Protein AF-A0A6M1NPE3-F1 (afdb_monomer_lite)

Foldseek 3Di:
DVVVVVVVVVLVVVVVCCCVVQLPPLVPLQVRLVVLVVVCVVSVNPLVSQLSSLVSLVSDPPPVSVVVDDLVVSLVSLVVSCVVVVQPLSSLQSSLCCCVVPVVNNPVSVVSNVSNVVSVVVVVVVVVVVVVVVVVD

Structure (mmCIF, N/CA/C/O backbone):
data_AF-A0A6M1NPE3-F1
#
_entry.id   AF-A0A6M1NPE3-F1
#
loop_
_atom_site.group_PDB
_atom_site.id
_atom_site.type_symbol
_atom_site.label_atom_id
_atom_site.label_alt_id
_atom_site.label_comp_id
_atom_site.label_asym_id
_atom_site.label_entity_id
_atom_site.label_seq_id
_atom_site.pdbx_PDB_ins_code
_atom_site.Cartn_x
_atom_site.Cartn_y
_atom_site.Cartn_z
_atom_site.occupancy
_atom_site.B_iso_or_equiv
_atom_site.auth_seq_id
_atom_site.auth_comp_id
_atom_site.auth_asym_id
_atom_site.auth_atom_id
_atom_site.pdbx_PDB_model_num
ATOM 1 N N . MET A 1 1 ? 7.928 -14.956 24.475 1.00 84.19 1 MET A N 1
ATOM 2 C CA . MET A 1 1 ? 7.076 -13.874 23.932 1.00 84.19 1 MET A CA 1
ATOM 3 C C . MET A 1 1 ? 7.719 -12.497 24.030 1.00 84.19 1 MET A C 1
ATOM 5 O O . MET A 1 1 ? 7.930 -11.922 22.978 1.00 84.19 1 MET A O 1
ATOM 9 N N . LYS A 1 2 ? 8.117 -11.993 25.209 1.00 90.38 2 LYS A N 1
ATOM 10 C CA . LYS A 1 2 ? 8.765 -10.666 25.347 1.00 90.38 2 LYS A CA 1
ATOM 11 C C . LYS A 1 2 ? 9.929 -10.423 24.365 1.00 90.38 2 LYS A C 1
ATOM 13 O O . LYS A 1 2 ? 9.838 -9.539 23.532 1.00 90.38 2 LYS A O 1
ATOM 18 N N . ASN A 1 3 ? 10.919 -11.319 24.337 1.00 94.94 3 ASN A N 1
ATOM 19 C CA . ASN A 1 3 ? 12.055 -11.211 23.407 1.00 94.94 3 ASN A CA 1
ATOM 20 C C . ASN A 1 3 ? 11.664 -11.235 21.916 1.00 94.94 3 ASN A C 1
ATOM 22 O O . ASN A 1 3 ? 12.437 -10.781 21.081 1.00 94.94 3 ASN A O 1
ATOM 26 N N . LEU A 1 4 ? 10.515 -11.823 21.560 1.00 95.56 4 LEU A N 1
ATOM 27 C CA . LEU A 1 4 ? 10.016 -11.809 20.181 1.00 95.56 4 LEU A CA 1
ATOM 28 C C . LEU A 1 4 ? 9.393 -10.448 19.850 1.00 95.56 4 LEU A C 1
ATOM 30 O O . LEU A 1 4 ? 9.662 -9.914 18.782 1.00 95.56 4 LEU A O 1
ATOM 34 N N . ILE A 1 5 ? 8.619 -9.881 20.780 1.00 96.69 5 ILE A N 1
ATOM 35 C CA . ILE A 1 5 ? 8.035 -8.539 20.655 1.00 96.69 5 ILE A CA 1
ATOM 36 C C . ILE A 1 5 ? 9.148 -7.494 20.519 1.00 96.69 5 ILE A C 1
ATOM 38 O O . ILE A 1 5 ? 9.115 -6.702 19.585 1.00 96.69 5 ILE A O 1
ATOM 42 N N . ASP A 1 6 ? 10.179 -7.556 21.365 1.00 97.38 6 ASP A N 1
ATOM 43 C CA . ASP A 1 6 ? 11.309 -6.617 21.310 1.00 97.38 6 ASP A CA 1
ATOM 44 C C . ASP A 1 6 ? 12.051 -6.698 19.962 1.00 97.38 6 ASP A C 1
ATOM 46 O O . ASP A 1 6 ? 12.422 -5.681 19.377 1.00 97.38 6 ASP A O 1
ATOM 50 N N . LYS A 1 7 ? 12.228 -7.914 19.423 1.00 95.50 7 LYS A N 1
ATOM 51 C CA . LYS A 1 7 ? 12.808 -8.114 18.085 1.00 95.50 7 LYS A CA 1
ATOM 52 C C . LYS A 1 7 ? 11.925 -7.540 16.979 1.00 95.50 7 LYS A C 1
ATOM 54 O O . LYS A 1 7 ? 12.458 -6.961 16.040 1.00 95.50 7 LYS A O 1
ATOM 59 N N . PHE A 1 8 ? 10.608 -7.699 17.084 1.00 95.31 8 PHE A N 1
ATOM 60 C CA . PHE A 1 8 ? 9.660 -7.153 16.115 1.00 95.31 8 PHE A CA 1
ATOM 61 C C . PHE A 1 8 ? 9.686 -5.618 16.112 1.00 95.31 8 PHE A C 1
ATOM 63 O O . PHE A 1 8 ? 9.779 -5.012 15.050 1.00 95.31 8 PHE A O 1
ATOM 70 N N . ILE A 1 9 ? 9.691 -4.992 17.293 1.00 96.38 9 ILE A N 1
ATOM 71 C CA . ILE A 1 9 ? 9.806 -3.532 17.438 1.00 96.38 9 ILE A CA 1
ATOM 72 C C . ILE A 1 9 ? 11.106 -3.038 16.799 1.00 96.38 9 ILE A C 1
ATOM 74 O O . ILE A 1 9 ? 11.071 -2.161 15.941 1.00 96.38 9 IL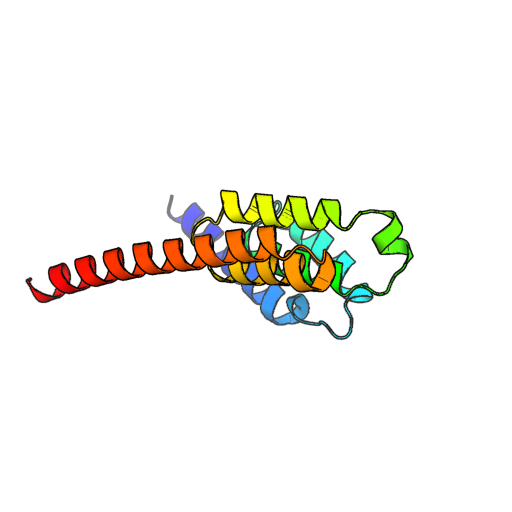E A O 1
ATOM 78 N N . LYS A 1 10 ? 12.238 -3.669 17.130 1.00 96.06 10 LYS A N 1
ATOM 79 C CA . LYS A 1 10 ? 13.534 -3.317 16.543 1.00 96.06 10 LYS A CA 1
ATOM 80 C C . LYS A 1 10 ? 13.554 -3.470 15.018 1.00 96.06 10 LYS A C 1
ATOM 82 O O . LYS A 1 10 ? 14.191 -2.684 14.325 1.00 96.06 10 LYS A O 1
ATOM 87 N N . GLN A 1 11 ? 12.869 -4.477 14.477 1.00 95.56 11 GLN A N 1
ATOM 88 C CA . GLN A 1 11 ? 12.757 -4.648 13.030 1.00 95.56 11 GLN A CA 1
ATOM 89 C C . GLN A 1 11 ? 11.980 -3.494 12.381 1.00 95.56 11 GLN A C 1
ATOM 91 O O . GLN A 1 11 ? 12.378 -3.025 11.317 1.00 95.56 11 GLN A O 1
ATOM 96 N N . ASN A 1 12 ? 10.914 -3.012 13.025 1.00 95.44 12 ASN A N 1
ATOM 97 C CA . ASN A 1 12 ? 10.168 -1.848 12.547 1.00 95.44 12 ASN A CA 1
ATOM 98 C C . ASN A 1 12 ? 11.031 -0.582 12.568 1.00 95.44 12 ASN A C 1
ATOM 100 O O . ASN A 1 12 ? 11.009 0.172 11.604 1.00 95.44 12 ASN A O 1
ATOM 104 N N . GLU A 1 13 ? 11.833 -0.377 13.614 1.00 95.94 13 GLU A N 1
ATOM 105 C CA . GLU A 1 13 ? 12.782 0.745 13.685 1.00 95.94 13 GLU A CA 1
ATOM 106 C C . GLU A 1 13 ? 13.787 0.705 12.524 1.00 95.94 13 GLU A C 1
ATOM 108 O O . GLU A 1 13 ? 14.017 1.717 11.872 1.00 95.94 13 GLU A O 1
ATOM 113 N N . ILE A 1 14 ? 14.334 -0.475 12.206 1.00 94.94 14 ILE A N 1
ATOM 114 C CA . ILE A 1 14 ? 15.253 -0.656 11.070 1.00 94.94 14 ILE A CA 1
ATOM 115 C C . ILE A 1 14 ? 14.574 -0.299 9.738 1.00 94.94 14 ILE A C 1
ATOM 117 O O . ILE A 1 14 ? 15.189 0.348 8.891 1.00 94.94 14 ILE A O 1
ATOM 121 N N . ILE A 1 15 ? 13.314 -0.704 9.553 1.00 94.31 15 ILE A N 1
ATOM 122 C CA . ILE A 1 15 ? 12.520 -0.378 8.360 1.00 94.31 15 ILE A CA 1
ATOM 123 C C . ILE A 1 15 ? 12.288 1.131 8.250 1.00 94.31 15 ILE A C 1
ATOM 125 O O . ILE A 1 15 ? 12.514 1.698 7.184 1.00 94.31 15 ILE A O 1
ATOM 129 N N . LEU A 1 16 ? 11.893 1.785 9.345 1.00 92.44 16 LEU A N 1
ATOM 130 C CA . LEU A 1 16 ? 11.678 3.233 9.377 1.00 92.44 16 LEU A CA 1
ATOM 131 C C . LEU A 1 16 ? 12.966 3.993 9.051 1.00 92.44 16 LEU A C 1
ATOM 133 O O . LEU A 1 16 ? 12.960 4.843 8.167 1.00 92.44 16 LEU A O 1
ATOM 137 N N . CYS A 1 17 ? 14.093 3.625 9.667 1.00 92.56 17 CYS A N 1
ATOM 138 C CA . CYS A 1 17 ? 15.379 4.251 9.364 1.00 92.56 17 CYS A CA 1
ATOM 139 C C . CYS A 1 17 ? 15.774 4.096 7.888 1.00 92.56 17 CYS A C 1
ATOM 141 O O . CYS A 1 17 ? 16.375 5.003 7.313 1.00 92.56 17 CYS A O 1
ATOM 143 N N . PHE A 1 18 ? 15.466 2.960 7.257 1.00 91.94 18 PHE A N 1
ATOM 144 C CA . PHE A 1 18 ? 15.712 2.774 5.827 1.00 91.94 18 PHE A CA 1
ATOM 145 C C . PHE A 1 18 ? 14.839 3.701 4.968 1.00 91.94 18 PHE A C 1
ATOM 147 O O . PHE A 1 18 ? 15.362 4.357 4.065 1.00 91.94 18 PHE A O 1
ATOM 154 N N . LEU A 1 19 ? 13.540 3.793 5.271 1.00 88.75 19 LEU A N 1
ATOM 155 C CA . LEU A 1 19 ? 12.611 4.681 4.565 1.00 88.75 19 LEU A CA 1
ATOM 156 C C . LEU A 1 19 ? 13.037 6.152 4.683 1.00 88.75 19 LEU A C 1
ATOM 158 O O . LEU A 1 19 ? 13.163 6.836 3.674 1.00 88.75 19 LEU A O 1
ATOM 162 N N . GLU A 1 20 ? 13.377 6.604 5.890 1.00 86.56 20 GLU A N 1
ATOM 163 C CA . GLU A 1 20 ? 13.785 7.990 6.159 1.00 86.56 20 GLU A CA 1
ATOM 164 C C . GLU A 1 20 ? 15.138 8.365 5.539 1.00 86.56 20 GLU A C 1
ATOM 166 O O . GLU A 1 20 ? 15.331 9.501 5.112 1.00 86.56 20 GLU A O 1
ATOM 171 N N . SER A 1 21 ? 16.104 7.440 5.514 1.00 82.19 21 SER A N 1
ATOM 172 C CA . SER A 1 21 ? 17.470 7.748 5.059 1.00 82.19 21 SER A CA 1
ATOM 173 C C . SER A 1 21 ? 17.677 7.589 3.561 1.00 82.19 21 SER A C 1
ATOM 175 O O . SER A 1 21 ? 18.593 8.190 2.999 1.00 82.19 21 SER A O 1
ATOM 177 N N . LYS A 1 22 ? 16.892 6.714 2.937 1.00 72.56 22 LYS A N 1
ATOM 178 C CA . LYS A 1 22 ? 17.074 6.307 1.548 1.00 72.56 22 LYS A CA 1
ATOM 179 C C . LYS A 1 22 ? 15.738 6.246 0.830 1.00 72.56 22 LYS A C 1
ATOM 181 O O . LYS A 1 22 ? 15.629 6.817 -0.240 1.00 72.56 22 LYS A O 1
ATOM 186 N N . GLY A 1 23 ? 14.729 5.602 1.414 1.00 63.53 23 GLY A N 1
ATOM 187 C CA . GLY A 1 23 ? 13.499 5.195 0.724 1.00 63.53 23 GLY A CA 1
ATOM 188 C C . GLY A 1 23 ? 12.721 6.269 -0.046 1.00 63.53 23 GLY A C 1
ATOM 189 O O . GLY A 1 23 ? 11.957 5.879 -0.915 1.00 63.53 23 GLY A O 1
ATOM 190 N N . HIS A 1 24 ? 12.946 7.561 0.210 1.00 68.06 24 HIS A N 1
ATOM 191 C CA . HIS A 1 24 ? 12.289 8.681 -0.479 1.00 68.06 24 HIS A CA 1
ATOM 192 C C . HIS A 1 24 ? 13.209 9.493 -1.416 1.00 68.06 24 HIS A C 1
ATOM 194 O O . HIS A 1 24 ? 12.860 10.609 -1.802 1.00 68.06 24 HIS A O 1
ATOM 200 N N . ASP A 1 25 ? 14.398 8.992 -1.772 1.00 70.75 25 ASP A N 1
ATOM 201 C CA . ASP A 1 25 ? 15.286 9.673 -2.728 1.00 70.75 25 ASP A CA 1
ATOM 202 C C . ASP A 1 25 ? 14.809 9.467 -4.179 1.00 70.75 25 ASP A C 1
ATOM 204 O O . ASP A 1 25 ? 15.352 8.671 -4.952 1.00 70.75 25 ASP A O 1
ATOM 208 N N . TYR A 1 26 ? 13.757 10.204 -4.543 1.00 72.31 26 TYR A N 1
ATOM 209 C CA . TYR A 1 26 ? 13.175 10.220 -5.888 1.00 72.31 26 TYR A CA 1
ATOM 210 C C . TYR A 1 26 ? 14.042 10.947 -6.928 1.00 72.31 26 TYR A C 1
ATOM 212 O O . TYR A 1 26 ? 13.703 10.951 -8.110 1.00 72.31 26 TYR A O 1
ATOM 220 N N . GLU A 1 27 ? 15.152 11.569 -6.524 1.00 76.56 27 GLU A N 1
ATOM 221 C CA . GLU A 1 27 ? 16.083 12.221 -7.450 1.00 76.56 27 GLU A CA 1
ATOM 222 C C . GLU A 1 27 ? 17.111 11.224 -8.010 1.00 76.56 27 GLU A C 1
ATOM 224 O O . GLU A 1 27 ? 17.643 11.432 -9.102 1.00 76.56 27 GLU A O 1
ATOM 229 N N . GLN A 1 28 ? 17.363 10.113 -7.303 1.00 81.56 28 GLN A N 1
ATOM 230 C CA . GLN A 1 28 ? 18.335 9.076 -7.683 1.00 81.56 28 GLN A CA 1
ATOM 231 C C . GLN A 1 28 ? 17.720 7.669 -7.751 1.00 81.56 28 GLN A C 1
ATOM 233 O O . GLN A 1 28 ? 18.332 6.680 -7.334 1.00 81.56 28 GLN A O 1
ATOM 238 N N . VAL A 1 29 ? 16.519 7.568 -8.325 1.00 83.12 29 VAL A N 1
ATOM 239 C CA . VAL A 1 29 ? 15.713 6.333 -8.380 1.00 83.12 29 VAL A CA 1
ATOM 240 C C . VAL A 1 29 ? 16.482 5.123 -8.930 1.00 83.12 29 VAL A C 1
ATOM 242 O O . VAL A 1 29 ? 16.461 4.040 -8.344 1.00 83.12 29 VAL A O 1
ATOM 245 N N . ASP A 1 30 ? 17.224 5.286 -10.024 1.00 82.19 30 ASP A N 1
ATOM 246 C CA . ASP A 1 30 ? 17.944 4.161 -10.641 1.00 82.19 30 ASP A CA 1
ATOM 247 C C . ASP A 1 30 ? 19.087 3.638 -9.745 1.00 82.19 30 ASP A C 1
ATOM 249 O O . ASP A 1 30 ? 19.417 2.451 -9.760 1.00 82.19 30 ASP A O 1
ATOM 253 N N . THR A 1 31 ? 19.654 4.504 -8.900 1.00 83.69 31 THR A N 1
ATOM 254 C CA . THR A 1 31 ? 20.684 4.136 -7.919 1.00 83.69 31 THR A CA 1
ATOM 255 C C . THR A 1 31 ? 20.080 3.441 -6.700 1.00 83.69 31 THR A C 1
ATOM 257 O O . THR A 1 31 ? 20.735 2.595 -6.083 1.00 83.69 31 THR A O 1
ATOM 260 N N . ILE A 1 32 ? 18.842 3.783 -6.326 1.00 87.06 32 ILE A N 1
ATOM 261 C CA . ILE A 1 32 ? 18.246 3.304 -5.079 1.00 87.06 32 ILE A CA 1
ATOM 262 C C . ILE A 1 32 ? 17.509 1.976 -5.208 1.00 87.06 32 ILE A C 1
ATOM 264 O O . ILE A 1 32 ? 17.537 1.179 -4.267 1.00 87.06 32 ILE A O 1
ATOM 268 N N . ILE A 1 33 ? 16.901 1.696 -6.364 1.00 88.75 33 ILE A N 1
ATOM 269 C CA . ILE A 1 33 ? 16.141 0.460 -6.598 1.00 88.75 33 ILE A CA 1
ATOM 270 C C . ILE A 1 33 ? 16.936 -0.802 -6.207 1.00 88.75 33 ILE A C 1
ATOM 272 O O . ILE A 1 33 ? 16.382 -1.623 -5.473 1.00 88.75 33 ILE A O 1
ATOM 276 N N . PRO A 1 34 ? 18.223 -0.977 -6.582 1.00 88.62 34 PRO A N 1
ATOM 277 C CA . PRO A 1 34 ? 19.002 -2.144 -6.161 1.00 88.62 34 PRO A CA 1
ATOM 278 C C . PRO A 1 34 ? 19.126 -2.279 -4.637 1.00 88.62 34 PRO A C 1
ATOM 280 O O . PRO A 1 34 ? 18.914 -3.361 -4.091 1.00 88.62 34 PRO A O 1
ATOM 283 N N . ALA A 1 35 ? 19.397 -1.174 -3.935 1.00 89.12 35 ALA A N 1
ATOM 284 C CA . ALA A 1 35 ? 19.480 -1.171 -2.475 1.00 89.12 35 ALA A CA 1
ATOM 285 C C . ALA A 1 35 ? 18.125 -1.497 -1.827 1.00 89.12 35 ALA A C 1
ATOM 287 O O . ALA A 1 35 ? 18.069 -2.168 -0.796 1.00 89.12 35 ALA A O 1
ATOM 288 N N . TYR A 1 36 ? 17.035 -1.049 -2.449 1.00 91.81 36 TYR A N 1
ATOM 289 C CA . TYR A 1 36 ? 15.674 -1.349 -2.027 1.00 91.81 36 TYR A CA 1
ATOM 290 C C . TYR A 1 36 ? 15.344 -2.840 -2.184 1.00 91.81 36 TYR A C 1
ATOM 292 O O . TYR A 1 36 ? 14.815 -3.456 -1.260 1.00 91.81 36 TYR A O 1
ATOM 300 N N . VAL A 1 37 ? 15.722 -3.451 -3.311 1.00 91.44 37 VAL A N 1
ATOM 301 C CA . VAL A 1 37 ? 15.555 -4.894 -3.560 1.00 91.44 37 VAL A CA 1
ATOM 302 C C . VAL A 1 37 ? 16.334 -5.729 -2.542 1.00 91.44 37 VAL A C 1
ATOM 304 O O . VAL A 1 37 ? 15.788 -6.677 -1.971 1.00 91.44 37 VAL A O 1
ATOM 307 N N . ASP A 1 38 ? 17.587 -5.371 -2.260 1.00 92.81 38 ASP A N 1
ATOM 308 C CA . ASP A 1 38 ? 18.386 -6.054 -1.238 1.00 92.81 38 ASP A CA 1
ATOM 309 C C . ASP A 1 38 ? 17.723 -5.969 0.143 1.00 92.81 38 ASP A C 1
ATOM 311 O O . ASP A 1 38 ? 17.654 -6.962 0.875 1.00 92.81 38 ASP A O 1
ATOM 315 N N . PHE A 1 39 ? 17.181 -4.801 0.488 1.00 94.62 39 PHE A N 1
ATOM 316 C CA . PHE A 1 39 ? 16.505 -4.593 1.762 1.00 94.62 39 PHE A CA 1
ATOM 317 C C . PHE A 1 39 ? 15.168 -5.345 1.854 1.00 94.62 39 PHE A C 1
ATOM 319 O O . PHE A 1 39 ? 14.859 -5.937 2.892 1.00 94.62 39 PHE A O 1
ATOM 326 N N . LEU A 1 40 ? 14.397 -5.422 0.766 1.00 94.62 40 LEU A N 1
ATOM 327 C CA . LEU A 1 40 ? 13.193 -6.255 0.692 1.00 94.62 40 LEU A CA 1
ATOM 328 C C . LEU A 1 40 ? 13.518 -7.730 0.956 1.00 94.62 40 LEU A C 1
ATOM 330 O O . LEU A 1 40 ? 12.843 -8.369 1.763 1.00 94.62 40 LEU A O 1
ATOM 334 N N . ASN A 1 41 ? 14.593 -8.261 0.368 1.00 94.00 41 ASN A N 1
ATOM 335 C CA . ASN A 1 41 ? 15.026 -9.638 0.622 1.00 94.00 41 ASN A CA 1
ATOM 336 C C . ASN A 1 41 ? 15.413 -9.862 2.095 1.00 94.00 41 ASN A C 1
ATOM 338 O O . ASN A 1 41 ? 15.013 -10.857 2.701 1.00 94.00 41 ASN A O 1
ATOM 342 N N . GLN A 1 42 ? 16.141 -8.921 2.706 1.00 94.50 42 GLN A N 1
ATOM 343 C CA . GLN A 1 42 ? 16.542 -9.004 4.118 1.00 94.50 42 GLN A CA 1
ATOM 344 C C . GLN A 1 42 ? 15.353 -8.933 5.083 1.00 94.50 42 GLN A C 1
ATOM 346 O O . GLN A 1 42 ? 15.358 -9.575 6.133 1.00 94.50 42 GLN A O 1
ATOM 351 N N . THR A 1 43 ? 14.324 -8.166 4.727 1.00 94.12 43 THR A N 1
ATOM 352 C CA . THR A 1 43 ? 13.118 -7.973 5.544 1.00 94.12 43 THR A CA 1
ATOM 353 C C . THR A 1 43 ? 12.017 -8.988 5.243 1.00 94.12 43 THR A C 1
ATOM 355 O O . THR A 1 43 ? 10.920 -8.872 5.790 1.00 94.12 43 THR A O 1
ATOM 358 N N . SER A 1 44 ? 12.304 -10.004 4.416 1.00 92.81 44 SER A N 1
ATOM 359 C CA . SER A 1 44 ? 11.327 -11.005 3.968 1.00 92.81 44 SER A CA 1
ATOM 360 C C . SER A 1 44 ? 10.085 -10.366 3.336 1.00 92.81 44 SER A C 1
ATOM 362 O O . SER A 1 44 ? 8.960 -10.764 3.629 1.00 92.81 44 SER A O 1
ATOM 364 N N . PHE A 1 45 ? 10.305 -9.365 2.478 1.00 92.50 45 PHE A N 1
ATOM 365 C CA . PHE A 1 45 ? 9.273 -8.614 1.762 1.00 92.50 45 PHE A CA 1
ATOM 366 C C . PHE A 1 45 ? 8.254 -7.969 2.704 1.00 92.50 45 PHE A C 1
ATOM 368 O O . PHE A 1 45 ? 7.042 -8.114 2.534 1.00 92.50 45 PHE A O 1
ATOM 375 N N . ASN A 1 46 ? 8.746 -7.259 3.726 1.00 93.25 46 ASN A N 1
ATOM 376 C CA . ASN A 1 46 ? 7.862 -6.556 4.644 1.00 93.25 46 ASN A CA 1
ATOM 377 C C . ASN A 1 46 ? 6.992 -5.552 3.873 1.00 93.25 46 ASN A C 1
ATOM 379 O O . ASN A 1 46 ? 7.492 -4.637 3.223 1.00 93.25 46 ASN A O 1
ATOM 383 N N . VAL A 1 47 ? 5.677 -5.721 3.982 1.00 91.75 47 VAL A N 1
ATOM 384 C CA . VAL A 1 47 ? 4.691 -4.963 3.207 1.00 91.75 47 VAL A CA 1
ATOM 385 C C . VAL A 1 47 ? 4.718 -3.454 3.481 1.00 91.75 47 VAL A C 1
ATOM 387 O O . VAL A 1 47 ? 4.299 -2.676 2.631 1.00 91.75 47 VAL A O 1
ATOM 390 N N . ALA A 1 48 ? 5.258 -3.008 4.620 1.00 91.69 48 ALA A N 1
ATOM 391 C CA . ALA A 1 48 ? 5.431 -1.581 4.907 1.00 91.69 48 ALA A CA 1
ATOM 392 C C . ALA A 1 48 ? 6.327 -0.861 3.879 1.00 91.69 48 ALA A C 1
ATOM 3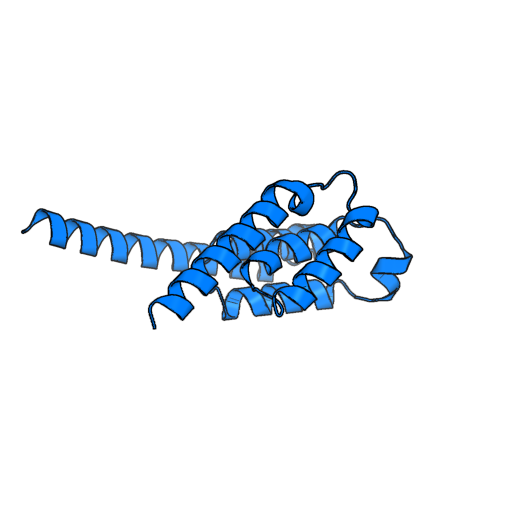94 O O . ALA A 1 48 ? 6.221 0.347 3.717 1.00 91.69 48 ALA A O 1
ATOM 395 N N . LEU A 1 49 ? 7.177 -1.607 3.172 1.00 93.06 49 LEU A N 1
ATOM 396 C CA . LEU A 1 49 ? 8.064 -1.113 2.119 1.00 93.06 49 LEU A CA 1
ATOM 397 C C . LEU A 1 49 ? 7.422 -1.162 0.719 1.00 93.06 49 LEU A C 1
ATOM 399 O O . LEU A 1 49 ? 7.992 -0.679 -0.253 1.00 93.06 49 LEU A O 1
ATOM 403 N N . GLY A 1 50 ? 6.257 -1.802 0.594 1.00 92.88 50 GLY A N 1
ATOM 404 C CA . GLY A 1 50 ? 5.674 -2.176 -0.691 1.00 92.88 50 GLY A CA 1
ATOM 405 C C . GLY A 1 50 ? 5.253 -0.984 -1.546 1.00 92.88 50 GLY A C 1
ATOM 406 O O . GLY A 1 50 ? 5.659 -0.895 -2.702 1.00 92.88 50 GLY A O 1
ATOM 407 N N . THR A 1 51 ? 4.451 -0.076 -0.980 1.00 92.00 51 THR A N 1
ATOM 408 C CA . THR A 1 51 ? 3.929 1.102 -1.698 1.00 92.00 51 THR A CA 1
ATOM 409 C C . THR A 1 51 ? 5.068 1.970 -2.228 1.00 92.00 51 THR A C 1
ATOM 411 O O . THR A 1 51 ? 5.092 2.307 -3.406 1.00 92.00 51 THR A O 1
ATOM 414 N N . GLU A 1 52 ? 6.054 2.256 -1.381 1.00 91.00 52 GLU A N 1
ATOM 415 C CA . GLU A 1 52 ? 7.214 3.067 -1.747 1.00 91.00 52 GLU A CA 1
ATOM 416 C C . GLU A 1 52 ? 8.038 2.408 -2.861 1.00 91.00 52 GLU A C 1
ATOM 418 O O . GLU A 1 52 ? 8.385 3.043 -3.853 1.00 91.00 52 GLU A O 1
ATOM 423 N N . PHE A 1 53 ? 8.277 1.097 -2.766 1.00 92.31 53 PHE A N 1
ATOM 424 C CA . PHE A 1 53 ? 8.946 0.363 -3.836 1.00 92.31 53 PHE A CA 1
ATOM 425 C C . PHE A 1 53 ? 8.184 0.444 -5.165 1.00 92.31 53 PHE A C 1
ATOM 427 O O . PHE A 1 53 ? 8.791 0.692 -6.206 1.00 92.31 53 PHE A O 1
ATOM 434 N N . ALA A 1 54 ? 6.859 0.274 -5.142 1.00 92.38 54 ALA A N 1
ATOM 435 C CA . ALA A 1 54 ? 6.029 0.397 -6.338 1.00 92.38 54 ALA A CA 1
ATOM 436 C C . ALA A 1 54 ? 6.089 1.810 -6.942 1.00 92.38 54 ALA A C 1
ATOM 438 O O . ALA A 1 54 ? 6.069 1.948 -8.164 1.00 92.38 54 ALA A O 1
ATOM 439 N N . ASN A 1 55 ? 6.209 2.848 -6.114 1.00 89.69 55 ASN A N 1
ATOM 440 C CA . ASN A 1 55 ? 6.386 4.228 -6.566 1.00 89.69 55 ASN A CA 1
ATOM 441 C C . ASN A 1 55 ? 7.758 4.453 -7.206 1.00 89.69 55 ASN A C 1
ATOM 443 O O . ASN A 1 55 ? 7.836 5.011 -8.299 1.00 89.69 55 ASN A O 1
ATOM 447 N N . LEU A 1 56 ? 8.831 3.932 -6.611 1.00 89.38 56 LEU A N 1
ATOM 448 C CA . LEU A 1 56 ? 10.169 3.988 -7.206 1.00 89.38 56 LEU A CA 1
ATOM 449 C C . LEU A 1 56 ? 10.222 3.295 -8.574 1.00 89.38 56 LEU A C 1
ATOM 451 O O . LEU A 1 56 ? 10.801 3.836 -9.513 1.00 89.38 56 LEU A O 1
ATOM 455 N N . LEU A 1 57 ? 9.573 2.137 -8.729 1.00 89.19 57 LEU A N 1
ATOM 456 C CA . LEU A 1 57 ? 9.524 1.435 -10.016 1.00 89.19 57 LEU A CA 1
ATOM 457 C C . LEU A 1 57 ? 8.847 2.251 -11.125 1.00 89.19 57 LEU A C 1
ATOM 459 O O . LEU A 1 57 ? 9.217 2.094 -12.282 1.00 89.19 57 LEU A O 1
ATOM 463 N N . GLN A 1 58 ? 7.885 3.119 -10.797 1.00 87.00 58 GLN A N 1
ATOM 464 C 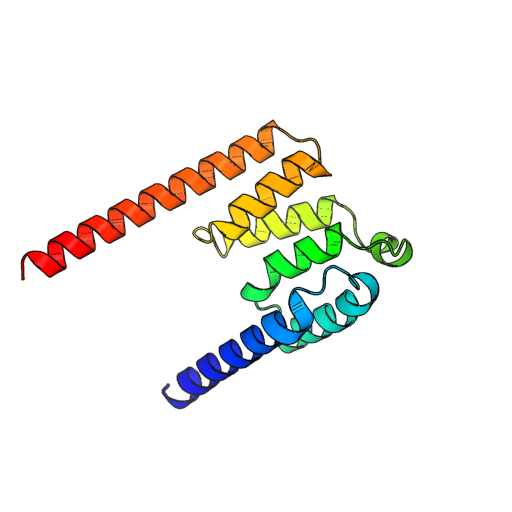CA . GLN A 1 58 ? 7.224 3.995 -11.776 1.00 87.00 58 GLN A CA 1
ATOM 465 C C . GLN A 1 58 ? 8.115 5.158 -12.236 1.00 87.00 58 GLN A C 1
ATOM 467 O O . GLN A 1 58 ? 7.895 5.710 -13.312 1.00 87.00 58 GLN A O 1
ATOM 472 N N . LEU A 1 59 ? 9.083 5.560 -11.407 1.00 85.56 59 LEU A N 1
ATOM 473 C CA . LEU A 1 59 ? 9.906 6.757 -11.605 1.00 85.56 59 LEU A CA 1
ATOM 474 C C . LEU A 1 59 ? 11.298 6.460 -12.173 1.00 85.56 59 LEU A C 1
ATOM 476 O O . LEU A 1 59 ? 12.050 7.390 -12.470 1.00 85.56 59 LEU A O 1
ATOM 480 N N . SER A 1 60 ? 11.665 5.185 -12.305 1.00 81.50 60 SER A N 1
ATOM 481 C CA . SER A 1 60 ? 12.950 4.790 -12.879 1.00 81.50 60 SER A CA 1
ATOM 482 C C . SER A 1 60 ? 13.087 5.333 -14.309 1.00 81.50 60 SER A C 1
ATOM 484 O O . SER A 1 60 ? 12.111 5.469 -15.043 1.00 81.50 60 SER A O 1
ATOM 486 N N . ASN A 1 61 ? 14.294 5.676 -14.742 1.00 70.62 61 ASN A N 1
ATOM 487 C CA . ASN A 1 61 ? 14.549 6.038 -16.143 1.00 70.62 61 ASN A CA 1
ATOM 488 C C . ASN A 1 61 ? 15.474 5.027 -16.827 1.00 70.62 61 ASN A C 1
ATOM 490 O O . ASN A 1 61 ? 15.707 5.110 -18.040 1.00 70.62 61 ASN A O 1
ATOM 494 N N . ASP A 1 62 ? 15.974 4.046 -16.073 1.00 73.62 62 ASP A N 1
ATOM 495 C CA . ASP A 1 62 ? 16.812 2.979 -16.588 1.00 73.62 62 ASP A CA 1
ATOM 496 C C . ASP A 1 62 ? 15.986 1.989 -17.417 1.00 73.62 62 ASP A C 1
ATOM 498 O O . ASP A 1 62 ? 15.302 1.095 -16.913 1.00 73.62 62 ASP A O 1
ATOM 502 N N . LYS A 1 63 ? 16.115 2.116 -18.740 1.00 61.00 63 LYS A N 1
ATOM 503 C CA . LYS A 1 63 ? 15.500 1.215 -19.721 1.00 61.00 63 LYS A CA 1
ATOM 504 C C . LYS A 1 63 ? 15.834 -0.264 -19.476 1.00 61.00 63 LYS A C 1
ATOM 506 O O . LYS A 1 63 ? 15.029 -1.106 -19.849 1.00 61.00 63 LYS A O 1
ATOM 511 N N . ASN A 1 64 ? 16.950 -0.589 -18.813 1.00 67.19 64 ASN A N 1
ATOM 512 C CA . ASN A 1 64 ? 17.333 -1.972 -18.497 1.00 67.19 64 ASN A CA 1
ATOM 513 C C . ASN A 1 64 ? 16.632 -2.533 -17.244 1.00 67.19 64 ASN A C 1
ATOM 515 O O . ASN A 1 64 ? 16.567 -3.751 -17.066 1.00 67.19 64 ASN A O 1
ATOM 519 N N . ILE A 1 65 ? 16.129 -1.671 -16.353 1.00 64.25 65 ILE A N 1
ATOM 520 C CA . ILE A 1 65 ? 15.311 -2.074 -15.198 1.00 64.25 65 ILE A CA 1
ATOM 521 C C . ILE A 1 65 ? 13.900 -2.455 -15.667 1.00 64.25 65 ILE A C 1
ATOM 523 O O . ILE A 1 65 ? 13.365 -3.467 -15.216 1.00 64.25 65 ILE A O 1
ATOM 527 N N . TYR A 1 66 ? 13.359 -1.729 -16.649 1.00 56.28 66 TYR A N 1
ATOM 528 C CA . TYR A 1 66 ? 12.054 -2.004 -17.265 1.00 56.28 66 TYR A CA 1
ATOM 529 C C . TYR A 1 66 ? 12.029 -3.218 -18.194 1.00 56.28 66 TYR A C 1
ATOM 531 O O . TYR A 1 66 ? 10.979 -3.810 -18.400 1.00 56.28 66 TYR A O 1
ATOM 539 N N . GLU A 1 67 ? 13.173 -3.669 -18.712 1.00 60.03 67 GLU A N 1
ATOM 540 C CA . GLU A 1 67 ? 13.245 -4.951 -19.432 1.00 60.03 67 GLU A CA 1
ATOM 541 C C . GLU A 1 67 ? 12.972 -6.167 -18.519 1.00 60.03 67 GLU A C 1
ATOM 543 O O . GLU A 1 67 ? 12.903 -7.300 -18.997 1.00 60.03 67 GLU A O 1
ATOM 548 N N . LYS A 1 68 ? 12.803 -5.951 -17.204 1.00 69.44 68 LYS A N 1
ATOM 549 C CA . LYS A 1 68 ? 12.547 -6.998 -16.206 1.00 69.44 68 LYS A CA 1
ATOM 550 C C . LYS A 1 68 ? 11.116 -7.025 -15.665 1.00 69.44 68 LYS A C 1
ATOM 552 O O . LYS A 1 68 ? 10.786 -7.997 -14.989 1.00 69.44 68 LYS A O 1
ATOM 557 N N . PHE A 1 69 ? 10.298 -6.001 -15.916 1.00 82.25 69 PHE A N 1
ATOM 558 C CA . PHE A 1 69 ? 8.907 -5.960 -15.454 1.00 82.25 69 PHE A CA 1
ATOM 559 C C . PHE A 1 69 ? 8.031 -5.077 -16.345 1.00 82.25 69 PHE A C 1
ATOM 561 O O . PHE A 1 69 ? 8.485 -4.104 -16.941 1.00 82.25 69 PHE A O 1
ATOM 568 N N . GLU A 1 70 ? 6.743 -5.389 -16.388 1.00 86.75 70 GLU A N 1
ATOM 569 C CA . GLU A 1 70 ? 5.737 -4.610 -17.101 1.00 86.75 70 GLU A CA 1
ATOM 570 C C . GLU A 1 70 ? 4.936 -3.723 -16.137 1.00 86.75 70 GLU A C 1
ATOM 572 O O . GLU A 1 70 ? 4.833 -3.993 -14.940 1.00 86.75 70 GLU A O 1
ATOM 577 N N . LEU A 1 71 ? 4.266 -2.687 -16.655 1.00 89.56 71 LEU A N 1
ATOM 578 C CA . LEU A 1 71 ? 3.320 -1.891 -15.854 1.00 89.56 71 LEU A CA 1
ATOM 579 C C . LEU A 1 71 ? 2.211 -2.764 -15.233 1.00 89.56 71 LEU A C 1
ATOM 581 O O . LEU A 1 71 ? 1.713 -2.479 -14.143 1.00 89.56 71 LEU A O 1
ATOM 585 N N . THR A 1 72 ? 1.865 -3.876 -15.887 1.00 92.69 72 THR A N 1
ATOM 586 C CA . THR A 1 72 ? 0.944 -4.888 -15.355 1.00 92.69 72 THR A CA 1
ATOM 587 C C . THR A 1 72 ? 1.468 -5.542 -14.070 1.00 92.69 72 THR A C 1
ATOM 589 O O . THR A 1 72 ? 0.674 -5.903 -13.201 1.00 92.69 72 THR A O 1
ATOM 592 N N . ASP A 1 73 ? 2.784 -5.661 -13.894 1.00 93.50 73 ASP A N 1
ATOM 593 C CA . ASP A 1 73 ? 3.372 -6.194 -12.663 1.00 93.50 73 ASP A CA 1
ATOM 594 C C . ASP A 1 73 ? 3.218 -5.204 -11.506 1.00 93.50 73 ASP A C 1
ATOM 596 O O . ASP A 1 73 ? 2.809 -5.604 -10.416 1.00 93.50 73 ASP A O 1
ATOM 600 N N . ILE A 1 74 ? 3.437 -3.906 -11.754 1.00 94.06 74 ILE A N 1
ATOM 601 C CA . ILE A 1 74 ? 3.191 -2.841 -10.763 1.00 94.06 74 ILE A CA 1
ATOM 602 C C . ILE A 1 74 ? 1.710 -2.816 -10.367 1.00 94.06 74 ILE A C 1
ATOM 604 O O . ILE A 1 74 ? 1.379 -2.763 -9.181 1.00 94.06 74 ILE A O 1
ATOM 608 N N . LYS A 1 75 ? 0.803 -2.948 -11.341 1.00 95.62 75 LYS A N 1
ATOM 609 C CA . LYS A 1 75 ? -0.633 -3.106 -11.075 1.00 95.62 75 LYS A CA 1
ATOM 610 C C . LYS A 1 75 ? -0.910 -4.279 -10.135 1.00 95.62 75 LYS A C 1
ATOM 612 O O . LYS A 1 75 ? -1.591 -4.124 -9.121 1.00 95.62 75 LYS A O 1
ATOM 617 N N . ASN A 1 76 ? -0.398 -5.462 -10.468 1.00 96.12 76 ASN A N 1
ATOM 618 C CA . ASN A 1 76 ? -0.597 -6.668 -9.667 1.00 96.12 76 ASN A CA 1
ATOM 619 C C . ASN A 1 76 ? -0.021 -6.511 -8.255 1.00 96.12 76 ASN A C 1
ATOM 621 O O . ASN A 1 76 ? -0.615 -6.995 -7.288 1.00 96.12 76 ASN A O 1
ATOM 625 N N . LEU A 1 77 ? 1.097 -5.798 -8.135 1.00 95.94 77 LEU A N 1
ATOM 626 C CA . LEU A 1 77 ? 1.729 -5.473 -6.869 1.00 95.94 77 LEU A CA 1
ATOM 627 C C . LEU A 1 77 ? 0.823 -4.578 -6.007 1.00 95.94 77 LEU A C 1
ATOM 629 O O . LEU A 1 77 ? 0.505 -4.966 -4.882 1.00 95.94 77 LEU A O 1
ATOM 633 N N . PHE A 1 78 ? 0.293 -3.475 -6.545 1.00 96.81 78 PHE A N 1
ATOM 634 C CA . PHE A 1 78 ? -0.692 -2.639 -5.842 1.00 96.81 78 PHE A CA 1
ATOM 635 C C . PHE A 1 78 ? -1.937 -3.427 -5.419 1.00 96.81 78 PHE A C 1
ATOM 637 O O . PHE A 1 78 ? -2.353 -3.362 -4.261 1.00 96.81 78 PHE A O 1
ATOM 644 N N . LEU A 1 79 ? -2.505 -4.241 -6.315 1.00 95.94 79 LEU A N 1
ATOM 645 C CA . LEU A 1 79 ? -3.661 -5.085 -5.992 1.00 95.94 79 LEU A CA 1
ATOM 646 C C . LEU A 1 79 ? -3.356 -6.098 -4.881 1.00 95.94 79 LEU A C 1
ATOM 648 O O . LEU A 1 79 ? -4.254 -6.480 -4.129 1.00 95.94 79 LEU A O 1
ATOM 652 N N . SER A 1 80 ? -2.107 -6.555 -4.770 1.00 96.69 80 SER A N 1
ATOM 653 C CA . SER A 1 80 ? -1.678 -7.414 -3.669 1.00 96.69 80 SER A CA 1
ATOM 654 C C . SER A 1 80 ? -1.672 -6.649 -2.344 1.00 96.69 80 SER A C 1
ATOM 656 O O . SER A 1 80 ? -2.212 -7.155 -1.360 1.00 96.69 80 SER A O 1
ATOM 658 N N . PHE A 1 81 ? -1.176 -5.407 -2.332 1.00 96.06 81 PHE A N 1
ATOM 659 C CA . PHE A 1 81 ? -1.132 -4.554 -1.144 1.00 96.06 81 PHE A CA 1
ATOM 660 C C . PHE A 1 81 ? -2.527 -4.227 -0.626 1.00 96.06 81 PHE A C 1
ATOM 662 O O . PHE A 1 81 ? -2.779 -4.384 0.565 1.00 96.06 81 PHE A O 1
ATOM 669 N N . LEU A 1 82 ? -3.468 -3.897 -1.513 1.00 95.81 82 LEU A N 1
ATOM 670 C CA . LEU A 1 82 ? -4.861 -3.637 -1.135 1.00 95.81 82 LEU A CA 1
ATOM 671 C C . LEU A 1 82 ? -5.522 -4.834 -0.430 1.00 95.81 82 LEU A C 1
ATOM 673 O O . LEU A 1 82 ? -6.377 -4.650 0.434 1.00 95.81 82 LEU A O 1
ATOM 677 N N . LYS A 1 83 ? -5.100 -6.069 -0.735 1.00 94.88 83 LYS A N 1
ATOM 678 C CA . LYS A 1 83 ? -5.599 -7.276 -0.054 1.00 94.88 83 LYS A CA 1
ATOM 679 C C . LYS A 1 83 ? -5.015 -7.444 1.347 1.00 94.88 83 LYS A C 1
ATOM 681 O O . LYS A 1 83 ? -5.739 -7.847 2.254 1.00 94.88 83 LYS A O 1
ATOM 686 N N . VAL A 1 84 ? -3.719 -7.182 1.524 1.00 94.88 84 VAL A N 1
ATOM 687 C CA . VAL A 1 84 ? -3.011 -7.434 2.796 1.00 94.88 84 VAL A CA 1
ATOM 688 C C . VAL A 1 84 ? -3.031 -6.241 3.755 1.00 94.88 84 VAL A C 1
ATOM 690 O O . VAL A 1 84 ? -2.939 -6.424 4.965 1.00 94.88 84 VAL A O 1
ATOM 693 N N . GLN A 1 85 ? -3.190 -5.028 3.231 1.00 93.31 85 GLN A N 1
ATOM 694 C CA . GLN A 1 85 ? -3.254 -3.758 3.952 1.00 93.31 85 GLN A CA 1
ATOM 695 C C . GLN A 1 85 ? -4.567 -3.032 3.623 1.00 93.31 85 GLN A C 1
ATOM 697 O O . GLN A 1 85 ? -4.587 -1.857 3.271 1.00 93.31 85 GLN A O 1
ATOM 702 N N . ASN A 1 86 ? -5.695 -3.728 3.746 1.00 91.44 86 ASN A N 1
ATOM 703 C CA . ASN A 1 86 ? -7.011 -3.258 3.297 1.00 91.44 86 ASN A CA 1
ATOM 704 C C . ASN A 1 86 ? -7.562 -1.990 3.988 1.00 91.44 86 ASN A C 1
ATOM 706 O O . ASN A 1 86 ? -8.598 -1.488 3.555 1.00 91.44 86 ASN A O 1
ATOM 710 N N . TYR A 1 87 ? -6.888 -1.462 5.015 1.00 93.50 87 TYR A N 1
ATOM 711 C CA . TYR A 1 87 ? -7.181 -0.170 5.656 1.00 93.50 87 TYR A CA 1
ATOM 712 C C . TYR A 1 87 ? -6.044 0.861 5.515 1.00 93.50 87 TYR A C 1
ATOM 714 O O . TYR A 1 87 ? -6.131 1.942 6.096 1.00 93.50 87 TYR A O 1
ATOM 722 N N . ASN A 1 88 ? -4.977 0.558 4.767 1.00 95.19 88 ASN A N 1
ATOM 723 C CA . ASN A 1 88 ? -3.921 1.524 4.480 1.00 95.19 88 ASN A CA 1
ATOM 724 C C . ASN A 1 88 ? -4.373 2.470 3.361 1.00 95.19 88 ASN A C 1
ATOM 726 O O . ASN A 1 88 ? -4.310 2.123 2.183 1.00 95.19 88 ASN A O 1
ATOM 730 N N . LEU A 1 89 ? -4.850 3.657 3.740 1.00 96.56 89 LEU A N 1
ATOM 731 C CA . LEU A 1 89 ? -5.400 4.644 2.805 1.00 96.56 89 LEU A CA 1
ATOM 732 C C . LEU A 1 89 ? -4.366 5.158 1.798 1.00 96.56 89 LEU A C 1
ATOM 734 O O . LEU A 1 89 ? -4.742 5.455 0.668 1.00 96.56 89 LEU A O 1
ATOM 738 N N . GLU A 1 90 ? -3.088 5.191 2.178 1.00 94.88 90 GLU A N 1
ATOM 739 C CA . GLU A 1 90 ? -1.999 5.577 1.278 1.00 94.88 90 GLU A CA 1
ATOM 740 C C . GLU A 1 90 ? -1.919 4.621 0.086 1.00 94.88 90 GLU A C 1
ATOM 742 O O . GLU A 1 90 ? -1.890 5.041 -1.063 1.00 94.88 90 GLU A O 1
ATOM 747 N N . THR A 1 91 ? -2.003 3.312 0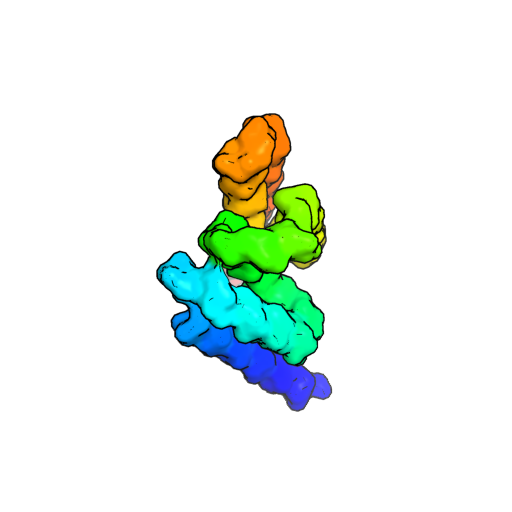.336 1.00 96.00 91 THR A N 1
ATOM 748 C CA . THR A 1 91 ? -2.001 2.306 -0.733 1.00 96.00 91 THR A CA 1
ATOM 749 C C . THR A 1 91 ? -3.178 2.489 -1.697 1.00 96.00 91 THR A C 1
ATOM 751 O O . THR A 1 91 ? -3.000 2.313 -2.900 1.00 96.00 91 THR A O 1
ATOM 754 N N . TYR A 1 92 ? -4.372 2.848 -1.206 1.00 98.00 92 TYR A N 1
ATOM 755 C CA . TYR A 1 92 ? -5.516 3.140 -2.083 1.00 98.00 92 TYR A CA 1
ATOM 756 C C . TYR A 1 92 ? -5.287 4.395 -2.922 1.00 98.00 92 TYR A C 1
ATOM 758 O O . TYR A 1 92 ? -5.630 4.398 -4.104 1.00 98.00 92 TYR A O 1
ATOM 766 N N . LEU A 1 93 ? -4.725 5.444 -2.320 1.00 97.69 93 LEU A N 1
ATOM 767 C CA . LEU A 1 93 ? -4.412 6.685 -3.016 1.00 97.69 93 LEU A CA 1
ATOM 768 C C . LEU A 1 93 ? -3.405 6.431 -4.140 1.00 97.69 93 LEU A C 1
ATOM 770 O O . LEU A 1 93 ? -3.700 6.725 -5.296 1.00 97.69 93 LEU A O 1
ATOM 774 N N . GLU A 1 94 ? -2.275 5.809 -3.817 1.00 97.00 94 GLU A N 1
ATOM 775 C CA . GLU A 1 94 ? -1.197 5.539 -4.769 1.00 97.00 94 GLU A CA 1
ATOM 776 C C . GLU A 1 94 ? -1.640 4.577 -5.881 1.00 97.00 94 GLU A C 1
ATOM 778 O O . GLU A 1 94 ? -1.400 4.838 -7.059 1.00 97.00 94 GLU A O 1
ATOM 783 N N . ALA A 1 95 ? -2.395 3.520 -5.556 1.00 97.56 95 ALA A N 1
ATOM 784 C CA . ALA A 1 95 ? -2.935 2.607 -6.564 1.00 97.56 95 ALA A CA 1
ATOM 785 C C . ALA A 1 95 ? -3.939 3.296 -7.511 1.00 97.56 95 ALA A C 1
ATOM 787 O O . ALA A 1 95 ? -3.937 3.034 -8.716 1.00 97.56 95 ALA A O 1
ATOM 788 N N . ALA A 1 96 ? -4.790 4.189 -6.992 1.00 98.31 96 ALA A N 1
ATOM 789 C CA . ALA A 1 96 ? -5.711 4.965 -7.819 1.00 98.31 96 ALA A CA 1
ATOM 790 C C . ALA A 1 96 ? -4.965 5.981 -8.699 1.00 98.31 96 ALA A C 1
ATOM 792 O O . ALA A 1 96 ? -5.291 6.121 -9.878 1.00 98.31 96 ALA A O 1
ATOM 793 N N . CYS A 1 97 ? -3.946 6.652 -8.153 1.00 97.69 97 CYS A N 1
ATOM 794 C CA . CYS A 1 97 ? -3.066 7.552 -8.895 1.00 97.69 97 CYS A CA 1
ATOM 795 C C . CYS A 1 97 ? -2.330 6.823 -10.021 1.00 97.69 97 CYS A C 1
ATOM 797 O O . CYS A 1 97 ? -2.282 7.341 -11.135 1.00 97.69 97 CYS A O 1
ATOM 799 N N . PHE A 1 98 ? -1.811 5.622 -9.764 1.00 96.94 98 PHE A N 1
ATOM 800 C CA . PHE A 1 98 ? -1.162 4.791 -10.773 1.00 96.94 98 PHE A CA 1
ATOM 801 C C . PHE A 1 98 ? -2.130 4.406 -11.901 1.00 96.94 98 PHE A C 1
ATOM 803 O O . PHE A 1 98 ? -1.846 4.639 -13.077 1.00 96.94 98 PHE A O 1
ATOM 810 N N . GLU A 1 99 ? -3.311 3.877 -11.565 1.00 97.94 99 GLU A N 1
ATOM 811 C CA . GLU A 1 99 ? -4.301 3.490 -12.578 1.00 97.94 99 GLU A CA 1
ATOM 812 C C . GLU A 1 99 ? -4.772 4.694 -13.406 1.00 97.94 99 GLU A C 1
ATOM 814 O O . GLU A 1 99 ? -4.980 4.566 -14.608 1.00 97.94 99 GLU A O 1
ATOM 819 N N . TRP A 1 100 ? -4.891 5.877 -12.800 1.00 98.12 100 TRP A N 1
ATOM 820 C CA . TRP A 1 100 ? -5.303 7.090 -13.503 1.00 98.12 100 TRP A CA 1
ATOM 821 C C . TRP A 1 100 ? -4.190 7.697 -14.366 1.00 98.12 100 TRP A C 1
ATOM 823 O O . TRP A 1 100 ? -4.390 7.908 -15.557 1.00 98.12 100 TRP A O 1
ATOM 833 N N . ASN A 1 101 ? -3.028 7.985 -13.776 1.00 95.88 101 ASN A N 1
ATOM 834 C CA . ASN A 1 101 ? -1.972 8.767 -14.424 1.00 95.88 101 ASN A CA 1
ATOM 835 C C . ASN A 1 101 ? -1.051 7.922 -15.313 1.00 95.88 101 ASN A C 1
ATOM 837 O O . ASN A 1 101 ? -0.459 8.464 -16.244 1.00 95.88 101 ASN A O 1
ATOM 841 N N . VAL A 1 102 ? -0.896 6.627 -15.016 1.00 93.56 102 VAL A N 1
ATOM 842 C CA . VAL A 1 102 ? 0.058 5.745 -15.711 1.00 93.56 102 VAL A CA 1
ATOM 843 C C . VAL A 1 102 ? -0.661 4.769 -16.636 1.00 93.56 102 VAL A C 1
ATOM 845 O O . VAL A 1 102 ? -0.255 4.603 -17.784 1.00 93.56 102 VAL A O 1
ATOM 848 N N . MET A 1 103 ? -1.745 4.145 -16.168 1.00 95.25 103 MET A N 1
ATOM 849 C CA . MET A 1 103 ? -2.492 3.150 -16.954 1.00 95.25 103 MET A CA 1
ATOM 850 C C . MET A 1 103 ? -3.633 3.745 -17.795 1.00 95.25 103 MET A C 1
ATOM 852 O O . MET A 1 103 ? -4.251 3.004 -18.559 1.00 95.25 103 MET A O 1
ATOM 856 N N . ASP A 1 104 ? -3.938 5.041 -17.639 1.00 96.94 104 ASP A N 1
ATOM 857 C CA . ASP A 1 104 ? -5.078 5.736 -18.269 1.00 96.94 104 ASP A CA 1
ATOM 858 C C . ASP A 1 104 ? -6.424 5.005 -18.055 1.00 96.94 104 ASP A C 1
ATOM 860 O O . ASP A 1 104 ? -7.304 4.938 -18.916 1.00 96.94 104 ASP A O 1
ATOM 864 N N . ASN A 1 105 ? -6.596 4.404 -16.873 1.00 97.94 105 ASN A N 1
ATOM 865 C CA . ASN A 1 105 ? -7.755 3.600 -16.514 1.00 97.94 105 ASN A CA 1
ATOM 866 C C . ASN A 1 105 ? -8.630 4.295 -15.468 1.00 97.94 105 ASN A C 1
ATOM 868 O O . ASN A 1 105 ? -8.625 3.987 -14.271 1.00 97.94 105 ASN A O 1
ATOM 872 N N . LYS A 1 106 ? -9.452 5.229 -15.952 1.00 98.31 106 LYS A N 1
ATOM 873 C CA . LYS A 1 106 ? -10.384 6.005 -15.125 1.00 98.31 106 LYS A CA 1
ATOM 874 C C . LYS A 1 106 ? -11.326 5.150 -14.280 1.00 98.31 106 LYS A C 1
ATOM 876 O O . LYS A 1 106 ? -11.621 5.507 -13.138 1.00 98.31 106 LYS A O 1
ATOM 881 N N . GLU A 1 107 ? -11.859 4.079 -14.860 1.00 98.56 107 GLU A N 1
ATOM 882 C CA . GLU A 1 107 ? -12.872 3.245 -14.213 1.00 98.56 107 GLU A CA 1
ATOM 883 C C . GLU A 1 107 ? -12.282 2.539 -12.991 1.00 98.56 107 GLU A C 1
ATOM 885 O O . GLU A 1 107 ? -12.831 2.644 -11.891 1.00 98.56 107 GLU A O 1
ATOM 890 N N . ILE A 1 108 ? -11.116 1.908 -13.157 1.00 98.31 108 ILE A N 1
ATOM 891 C CA . ILE A 1 108 ? -10.428 1.224 -12.061 1.00 98.31 108 ILE A CA 1
ATOM 892 C C . ILE A 1 108 ? -9.942 2.227 -11.014 1.00 98.31 108 ILE A C 1
ATOM 894 O O . ILE A 1 108 ? -10.196 2.016 -9.829 1.00 98.31 108 ILE A O 1
ATOM 898 N N . ALA A 1 109 ? -9.330 3.343 -11.422 1.00 98.69 109 ALA A N 1
ATOM 899 C CA . ALA A 1 109 ? -8.890 4.379 -10.488 1.00 98.69 109 ALA A CA 1
ATOM 900 C C . ALA A 1 109 ? -10.046 4.896 -9.614 1.00 98.69 109 ALA A C 1
ATOM 902 O O . ALA A 1 109 ? -9.923 5.000 -8.393 1.00 98.69 109 ALA A O 1
ATOM 903 N N . THR A 1 110 ? -11.209 5.145 -10.228 1.00 98.75 110 THR A N 1
ATOM 904 C CA . THR A 1 110 ? -12.421 5.576 -9.515 1.00 98.75 110 THR A CA 1
ATOM 905 C C . THR A 1 110 ? -12.913 4.498 -8.550 1.00 98.75 110 THR A C 1
ATOM 907 O O . THR A 1 110 ? -13.291 4.808 -7.420 1.00 98.75 110 THR A O 1
ATOM 910 N N . SER A 1 111 ? -12.903 3.230 -8.971 1.00 98.62 111 SER A N 1
ATOM 911 C CA . SER A 1 111 ? -13.297 2.107 -8.117 1.00 98.62 111 SER A CA 1
ATOM 912 C C . SER A 1 111 ? -12.397 1.987 -6.884 1.00 98.62 111 SER A C 1
ATOM 914 O O . SER A 1 111 ? -12.910 1.888 -5.770 1.00 98.62 111 SER A O 1
ATOM 916 N N . ILE A 1 112 ? -11.074 2.043 -7.065 1.00 98.62 112 ILE A N 1
ATOM 917 C CA . ILE A 1 112 ? -10.093 1.955 -5.973 1.00 98.62 112 ILE A CA 1
ATOM 918 C C . ILE A 1 112 ? -10.263 3.133 -5.007 1.00 98.62 112 ILE A C 1
ATOM 920 O O . ILE A 1 112 ? -10.348 2.927 -3.796 1.00 98.62 112 ILE A O 1
ATOM 924 N N . ALA A 1 113 ? -10.381 4.360 -5.523 1.00 98.69 113 ALA A N 1
ATOM 925 C CA . ALA A 1 113 ? -10.568 5.547 -4.692 1.00 98.69 113 ALA A CA 1
ATOM 926 C C . ALA A 1 113 ? -11.867 5.480 -3.867 1.00 98.69 113 ALA A C 1
ATOM 928 O O . ALA A 1 113 ? -11.866 5.793 -2.676 1.00 98.69 113 ALA A O 1
ATOM 929 N N . ASN A 1 114 ? -12.970 5.024 -4.471 1.00 98.69 114 ASN A N 1
ATOM 930 C CA . ASN A 1 114 ? -14.236 4.839 -3.761 1.00 98.69 114 ASN A CA 1
ATOM 931 C C . ASN A 1 114 ? -14.134 3.776 -2.661 1.00 98.69 114 ASN A C 1
ATOM 933 O O . ASN A 1 114 ? -14.674 3.984 -1.573 1.00 98.69 114 ASN A O 1
ATOM 937 N N . GLU A 1 115 ? -13.431 2.667 -2.913 1.00 98.44 115 GLU A N 1
ATOM 938 C CA . GLU A 1 115 ? -13.181 1.663 -1.879 1.00 98.44 115 GLU A CA 1
ATOM 939 C C . GLU A 1 115 ? -12.363 2.257 -0.725 1.00 98.44 115 GLU A C 1
ATOM 941 O O . GLU A 1 115 ? -12.786 2.151 0.425 1.00 98.44 115 GLU A O 1
ATOM 946 N N . GLY A 1 116 ? -11.266 2.966 -1.012 1.00 98.38 116 GLY A N 1
ATOM 947 C CA . GLY A 1 116 ? -10.453 3.636 0.009 1.00 98.38 116 GLY A CA 1
ATOM 948 C C . GLY A 1 116 ? -11.257 4.625 0.863 1.00 98.38 116 GLY A C 1
ATOM 949 O O . GLY A 1 116 ? -11.169 4.604 2.092 1.00 98.38 116 GLY A O 1
ATOM 950 N N . ILE A 1 117 ? -12.123 5.432 0.237 1.00 98.62 117 ILE A N 1
ATOM 951 C CA . ILE A 1 117 ? -13.048 6.337 0.942 1.00 98.62 117 ILE A CA 1
ATOM 952 C C . ILE A 1 117 ? -13.991 5.555 1.860 1.00 98.62 117 ILE A C 1
ATOM 954 O O . ILE A 1 117 ? -14.245 5.986 2.987 1.00 98.62 117 ILE A O 1
ATOM 958 N N . GLN A 1 118 ? -14.528 4.423 1.401 1.00 98.25 118 GLN A N 1
ATOM 959 C CA . GLN A 1 118 ? -15.410 3.603 2.225 1.00 98.25 118 GLN A CA 1
ATOM 960 C C . GLN A 1 118 ? -14.662 3.021 3.432 1.00 98.25 118 GLN A C 1
ATOM 962 O O . GLN A 1 118 ? -15.135 3.171 4.556 1.00 98.25 118 GLN A O 1
ATOM 967 N N . ARG A 1 119 ? -13.455 2.472 3.238 1.00 97.94 119 ARG A N 1
ATOM 968 C CA . ARG A 1 119 ? -12.606 1.966 4.337 1.00 97.94 119 ARG A CA 1
ATOM 969 C C . ARG A 1 119 ? -12.297 3.043 5.374 1.00 97.94 119 ARG A C 1
ATOM 971 O O . ARG A 1 119 ? -12.314 2.765 6.573 1.00 97.94 119 ARG A O 1
ATOM 978 N N . ALA A 1 120 ? -12.032 4.270 4.923 1.00 98.25 120 ALA A N 1
ATOM 979 C CA . ALA A 1 120 ? -11.800 5.406 5.808 1.00 98.25 120 ALA A CA 1
ATOM 980 C C . ALA A 1 120 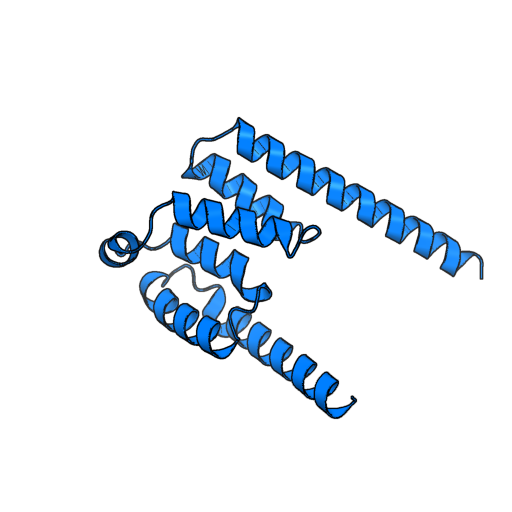? -13.039 5.718 6.660 1.00 98.25 120 ALA A C 1
ATOM 982 O O . ALA A 1 120 ? -12.921 5.890 7.872 1.00 98.25 120 ALA A O 1
ATOM 983 N N . LYS A 1 121 ? -14.229 5.755 6.045 1.00 98.44 121 LYS A N 1
ATOM 984 C CA . LYS A 1 121 ? -15.496 5.987 6.757 1.00 98.44 121 LYS A CA 1
ATOM 985 C C . LYS A 1 121 ? -15.753 4.920 7.816 1.00 98.44 121 LYS A C 1
ATOM 987 O O . LYS A 1 121 ? -16.051 5.285 8.950 1.00 98.44 121 LYS A O 1
ATOM 992 N N . ASP A 1 122 ? -15.569 3.648 7.468 1.00 97.88 122 ASP A N 1
ATOM 993 C CA . ASP A 1 122 ? -15.762 2.526 8.392 1.00 97.88 122 ASP A CA 1
ATOM 994 C C . ASP A 1 122 ? -14.865 2.689 9.638 1.00 97.88 122 ASP A C 1
ATOM 996 O O . ASP A 1 122 ? -15.333 2.604 10.774 1.00 97.88 122 ASP A O 1
ATOM 1000 N N . LYS A 1 123 ? -13.579 3.027 9.449 1.00 97.62 123 LYS A N 1
ATOM 1001 C CA . LYS A 1 123 ? -12.647 3.239 10.572 1.00 97.62 123 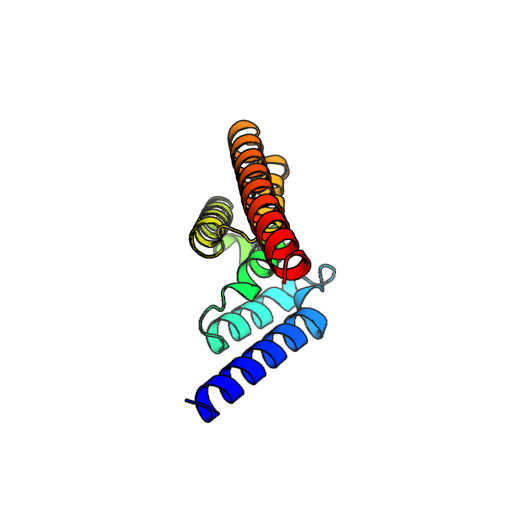LYS A CA 1
ATOM 1002 C C . LYS A 1 123 ? -12.924 4.499 11.381 1.00 97.62 123 LYS A C 1
ATOM 1004 O O . LYS A 1 123 ? -12.733 4.488 12.597 1.00 97.62 123 LYS A O 1
ATOM 1009 N N . ILE A 1 124 ? -13.390 5.572 10.746 1.00 98.38 124 ILE A N 1
ATOM 1010 C CA . ILE A 1 124 ? -13.836 6.775 11.459 1.00 98.38 124 ILE A CA 1
ATOM 1011 C C . ILE A 1 124 ? -15.017 6.436 12.373 1.00 98.38 124 ILE A C 1
ATOM 1013 O O . ILE A 1 124 ? -15.028 6.870 13.525 1.00 98.38 124 ILE A O 1
ATOM 1017 N N . GLU A 1 125 ? -15.983 5.650 11.895 1.00 98.31 125 GLU A N 1
ATOM 1018 C CA . GLU A 1 125 ? -17.123 5.224 12.707 1.00 98.31 125 GLU A CA 1
ATOM 1019 C C . GLU A 1 125 ? -16.675 4.386 13.914 1.00 98.31 125 GLU A C 1
ATOM 1021 O O . GLU A 1 125 ? -17.073 4.683 15.043 1.00 98.31 125 GLU A O 1
ATOM 1026 N N . GLU A 1 126 ? -15.793 3.402 13.711 1.00 97.94 126 GLU A N 1
ATOM 1027 C CA . GLU A 1 126 ? -15.225 2.595 14.802 1.00 97.94 126 GLU A CA 1
ATOM 1028 C C . GLU A 1 126 ? -14.531 3.469 15.864 1.00 97.94 126 GLU A C 1
ATOM 1030 O O . GLU A 1 126 ? -14.774 3.315 17.064 1.00 97.94 126 GLU A O 1
ATOM 1035 N N . LEU A 1 127 ? -13.707 4.435 15.440 1.00 98.31 127 LEU A N 1
ATOM 1036 C CA . LEU A 1 127 ? -13.023 5.360 16.350 1.00 98.31 127 LEU A CA 1
ATOM 1037 C C . LEU A 1 127 ? -14.009 6.247 17.119 1.00 98.31 127 LEU A C 1
ATOM 1039 O O . LEU A 1 127 ? -13.833 6.485 18.314 1.00 98.31 127 LEU A O 1
ATOM 1043 N N . GLN A 1 128 ? -15.071 6.722 16.466 1.00 98.25 128 GLN A N 1
ATOM 1044 C CA . GLN A 1 128 ? -16.115 7.511 17.120 1.00 98.25 128 GLN A CA 1
ATOM 1045 C C . GLN A 1 128 ? -16.880 6.695 18.167 1.00 98.25 128 GLN A C 1
ATOM 1047 O O . GLN A 1 128 ? -17.206 7.218 19.234 1.00 98.25 128 GLN A O 1
ATOM 1052 N N . GLN A 1 129 ? -17.172 5.423 17.889 1.00 97.94 129 GLN A N 1
ATOM 1053 C CA . GLN A 1 129 ? -17.807 4.519 18.850 1.00 97.94 129 GLN A CA 1
ATOM 1054 C C . GLN A 1 129 ? -16.893 4.245 20.054 1.00 97.94 129 GLN A C 1
ATOM 1056 O O . GLN A 1 129 ? -17.353 4.286 21.200 1.00 97.94 129 GLN A O 1
ATOM 1061 N N . LEU A 1 130 ? -15.593 4.048 19.816 1.00 98.06 130 LEU A N 1
ATOM 1062 C CA . LEU A 1 130 ? -14.601 3.904 20.880 1.00 98.06 130 LEU A CA 1
ATOM 1063 C C . LEU A 1 130 ? -14.536 5.158 21.762 1.00 98.06 130 LEU A C 1
ATOM 1065 O O . LEU A 1 130 ? -14.622 5.048 22.981 1.00 98.06 130 LEU A O 1
ATOM 1069 N N . LEU A 1 131 ? -14.465 6.353 21.167 1.00 98.19 131 LEU A N 1
ATOM 1070 C CA . LEU A 1 131 ? -14.449 7.617 21.912 1.00 98.19 131 LEU A CA 1
ATOM 1071 C C . LEU A 1 131 ? -15.707 7.811 22.765 1.00 98.19 131 LEU A C 1
ATOM 1073 O O . LEU A 1 131 ? -15.611 8.265 23.901 1.00 98.19 131 LEU A O 1
ATOM 1077 N N . LYS A 1 132 ? -16.887 7.448 22.248 1.00 97.31 132 LYS A N 1
ATOM 1078 C CA . LYS A 1 132 ? -18.126 7.463 23.043 1.00 97.31 132 LYS A CA 1
ATOM 1079 C C . LYS A 1 132 ? -18.034 6.525 24.243 1.00 97.31 132 LYS A C 1
ATOM 1081 O O . LYS A 1 132 ? -18.531 6.877 25.302 1.00 97.31 132 LYS A O 1
ATOM 1086 N N . SER A 1 133 ? -17.417 5.358 24.076 1.00 96.69 133 SER A N 1
ATOM 1087 C CA . SER A 1 133 ? -17.251 4.385 25.160 1.00 96.69 133 SER A CA 1
ATOM 1088 C C . SER A 1 133 ? -16.297 4.914 26.232 1.00 96.69 133 SER A C 1
ATOM 1090 O O . SER A 1 133 ? -16.666 4.929 27.396 1.00 96.69 133 SER A O 1
ATOM 1092 N N . ILE A 1 134 ? -15.142 5.457 25.826 1.00 97.50 134 ILE A N 1
ATOM 1093 C CA . ILE A 1 134 ? -14.155 6.070 26.732 1.00 97.50 134 ILE A CA 1
ATOM 1094 C C . ILE A 1 134 ? -14.758 7.245 27.519 1.00 97.50 134 ILE A C 1
ATOM 1096 O O . ILE A 1 134 ? -14.483 7.396 28.699 1.00 97.50 134 ILE A O 1
ATOM 1100 N N . ASN A 1 135 ? -15.577 8.085 26.878 1.00 94.69 135 ASN A N 1
ATOM 1101 C CA . ASN A 1 135 ? -16.154 9.274 27.518 1.00 94.69 135 ASN A CA 1
ATOM 1102 C C . ASN A 1 135 ? -17.382 8.984 28.402 1.00 94.69 135 ASN A C 1
ATOM 1104 O O . ASN A 1 135 ? -17.850 9.891 29.088 1.00 94.69 135 ASN A O 1
ATOM 1108 N N . ASN A 1 136 ? -17.944 7.774 28.329 1.00 87.62 136 ASN A N 1
ATOM 1109 C CA . ASN A 1 136 ? -19.088 7.339 29.137 1.00 87.62 136 ASN A CA 1
ATOM 1110 C C . ASN A 1 136 ? -18.669 6.441 30.323 1.00 87.62 136 ASN A C 1
ATOM 1112 O O . ASN A 1 136 ? -19.551 5.960 31.040 1.00 87.62 136 ASN A O 1
ATOM 1116 N N . GLU A 1 137 ? -17.363 6.209 30.510 1.00 57.72 137 GLU A N 1
ATOM 1117 C CA . GLU A 1 137 ? -16.744 5.674 31.738 1.00 57.72 137 GLU A CA 1
ATOM 1118 C C . GLU A 1 137 ? -16.405 6.807 32.719 1.00 57.72 137 GLU A C 1
ATOM 1120 O O . GLU A 1 137 ? -16.595 6.592 33.940 1.00 57.72 137 GLU A O 1
#

Secondary structure (DSSP, 8-state):
-HHHHHHHHHHHHHHHHHIIIIIT-TTSHHHHHHHHHHHHHHTTS-GGGHHHHHHHHHH---HHHHTT--HHHHHHHHHHHHHHSTT-HHHHHHHHHHHHHTS--HHHHHHHHHHHHHHHHHHHHHHHHHHHHHHT-

pLDDT: mean 91.05, std 9.65, range [56.28, 98.75]

Radius of gyration: 17.8 Å; chains: 1; bounding box: 40×26×52 Å

Sequence (137 aa):
MKNLIDKFIKQNEIILCFLESKGHDYEQVDTIIPAYVDFLNQTSFNVALGTEFANLLQLSNDKNIYEKFELTDIKNLFLSFLKVQNYNLETYLEAACFEWNVMDNKEIATSIANEGIQRAKDKIEELQQLLKSINNE